Protein AF-A0A1J1LN26-F1 (afdb_monomer_lite)

pLDDT: mean 78.58, std 17.75, range [41.81, 95.06]

Radius of gyration: 18.03 Å; chains: 1; bounding box: 37×66×23 Å

Secondary structure (DSSP, 8-state):
---------------------TT-EEEE-S--TTS----TT-EEEEEEEETTEEEEEE-S--BSBSPPEEEEE-GGGEEE-

Sequence (81 aa):
MKSKINSNYVQLELPLYPKLKRGQKVKITGFDSSGEYNLRGRFGIIFSIADNGIWVRFPGRFLARKVPLILLYSIWELDKT

Foldseek 3Di:
DDDDPPPPPPPPPPPPPPPQDAQAKKAFCDAFPVNPDDRHRHIFGFHDQDPQFTWTWDCDDDDVDNDTDITGHHPVRIHGD

Structure (mmCIF, N/CA/C/O backbone):
data_AF-A0A1J1LN26-F1
#
_entry.id   AF-A0A1J1LN26-F1
#
loop_
_atom_site.group_PDB
_atom_site.id
_atom_site.type_symbol
_atom_site.label_atom_id
_atom_site.label_alt_id
_atom_site.label_comp_id
_atom_site.label_asym_id
_atom_site.label_entity_id
_atom_site.label_seq_id
_atom_site.pdbx_PDB_ins_code
_atom_site.Cartn_x
_atom_site.Cartn_y
_atom_site.Cartn_z
_atom_site.occupancy
_atom_site.B_iso_or_equiv
_atom_site.auth_seq_id
_atom_site.auth_comp_id
_atom_site.auth_asym_id
_atom_site.auth_atom_id
_atom_site.pdbx_PDB_model_num
ATOM 1 N N . MET A 1 1 ? -26.065 -47.830 -6.428 1.00 41.81 1 MET A N 1
ATOM 2 C CA . MET A 1 1 ? -25.326 -47.056 -5.403 1.00 41.81 1 MET A CA 1
ATOM 3 C C . MET A 1 1 ? -24.879 -45.744 -6.032 1.00 41.81 1 MET A C 1
ATOM 5 O O . MET A 1 1 ? -24.181 -45.796 -7.033 1.00 41.81 1 MET A O 1
ATOM 9 N N . LYS A 1 2 ? -25.331 -44.587 -5.532 1.00 42.50 2 LYS A N 1
ATOM 10 C CA . LYS A 1 2 ? -24.842 -43.271 -5.984 1.00 42.50 2 LYS A CA 1
ATOM 11 C C . LYS A 1 2 ? -23.758 -42.821 -5.006 1.00 42.50 2 LYS A C 1
ATOM 13 O O . LYS A 1 2 ? -24.038 -42.758 -3.810 1.00 42.50 2 LYS A O 1
ATOM 18 N N . SER A 1 3 ? -22.538 -42.567 -5.482 1.00 45.25 3 SER A N 1
ATOM 19 C CA . SER A 1 3 ? -21.487 -42.011 -4.629 1.00 45.25 3 SER A CA 1
ATOM 20 C C . SER A 1 3 ? -21.876 -40.582 -4.245 1.00 45.25 3 SER A C 1
ATOM 22 O O . SER A 1 3 ? -22.154 -39.733 -5.091 1.00 45.25 3 SER A O 1
ATOM 24 N N . LYS A 1 4 ? -21.967 -40.326 -2.939 1.00 51.88 4 LYS A N 1
ATOM 25 C CA . LYS A 1 4 ? -22.056 -38.972 -2.393 1.00 51.88 4 LYS A CA 1
ATOM 26 C C . LYS A 1 4 ? -20.665 -38.361 -2.545 1.00 51.88 4 LYS A C 1
ATOM 28 O O . LYS A 1 4 ? -19.769 -38.678 -1.769 1.00 51.88 4 LYS A O 1
ATOM 33 N N . ILE A 1 5 ? -20.469 -37.534 -3.564 1.00 58.28 5 ILE A N 1
ATOM 34 C CA . ILE A 1 5 ? -19.278 -36.690 -3.658 1.00 58.28 5 ILE A CA 1
ATOM 35 C C . ILE A 1 5 ? -19.469 -35.595 -2.604 1.00 58.28 5 ILE A C 1
ATOM 37 O O . ILE A 1 5 ? -20.242 -34.661 -2.801 1.00 58.28 5 ILE A O 1
ATOM 41 N N . ASN A 1 6 ? -18.833 -35.761 -1.443 1.00 49.50 6 ASN A N 1
ATOM 42 C CA . ASN A 1 6 ? -18.691 -34.686 -0.466 1.00 49.50 6 ASN A CA 1
ATOM 43 C C . ASN A 1 6 ? -17.659 -33.709 -1.024 1.00 49.50 6 ASN A C 1
ATOM 45 O O . ASN A 1 6 ? -16.458 -33.845 -0.793 1.00 49.50 6 ASN A O 1
ATOM 49 N N . SER A 1 7 ? -18.134 -32.739 -1.795 1.00 54.62 7 SER A N 1
ATOM 50 C CA . SER A 1 7 ? -17.330 -31.614 -2.247 1.00 54.62 7 SER A CA 1
ATOM 51 C C . SER A 1 7 ? -17.135 -30.653 -1.074 1.00 54.62 7 SER A C 1
ATOM 53 O O . SER A 1 7 ? -17.740 -29.585 -1.019 1.00 54.62 7 SER A O 1
ATOM 55 N N . ASN A 1 8 ? -16.316 -31.054 -0.099 1.00 55.19 8 ASN A N 1
ATOM 56 C CA . ASN A 1 8 ? -15.817 -30.163 0.946 1.00 55.19 8 ASN A CA 1
ATOM 57 C C . ASN A 1 8 ? -14.811 -29.204 0.302 1.00 55.19 8 ASN A C 1
ATOM 59 O O . ASN A 1 8 ? -13.600 -29.333 0.477 1.00 55.19 8 ASN A O 1
ATOM 63 N N . TYR A 1 9 ? -15.314 -28.260 -0.492 1.00 51.44 9 TYR A N 1
ATOM 64 C CA . TYR A 1 9 ? -14.552 -27.079 -0.847 1.00 51.44 9 TYR A CA 1
ATOM 65 C C . TYR A 1 9 ? -14.308 -26.325 0.457 1.00 51.44 9 TYR A C 1
ATOM 67 O O . TYR A 1 9 ? -15.196 -25.656 0.980 1.00 51.44 9 TYR A O 1
ATOM 75 N N . VAL A 1 10 ? -13.109 -26.472 1.016 1.00 48.75 10 VAL A N 1
ATOM 76 C CA . VAL A 1 10 ? -12.618 -25.543 2.027 1.00 48.75 10 VAL A CA 1
ATOM 77 C C . VAL A 1 10 ? -12.409 -24.234 1.281 1.00 48.75 10 VAL A C 1
ATOM 79 O O . VAL A 1 10 ? -11.392 -24.038 0.617 1.00 48.75 10 VAL A O 1
ATOM 82 N N . GLN A 1 11 ? -13.413 -23.357 1.322 1.00 47.91 11 GLN A N 1
ATOM 83 C CA . GLN A 1 11 ? -13.187 -21.947 1.065 1.00 47.91 11 GLN A CA 1
ATOM 84 C C . GLN A 1 11 ? -12.144 -21.537 2.097 1.00 47.91 11 GLN A C 1
ATOM 86 O O . GLN A 1 11 ? -12.438 -21.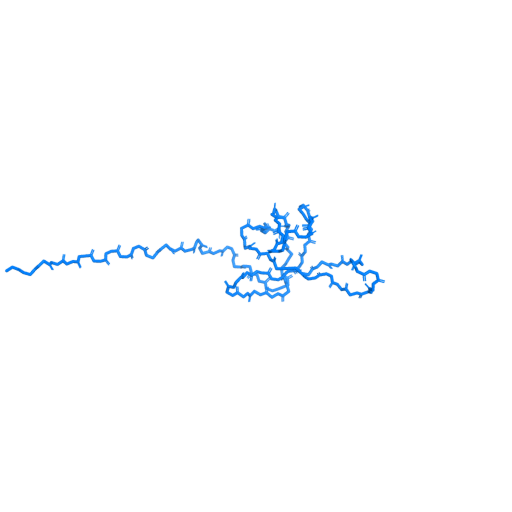494 3.289 1.00 47.91 11 GLN A O 1
ATOM 91 N N . LEU A 1 12 ? -10.902 -21.341 1.648 1.00 43.84 12 LEU A N 1
ATOM 92 C CA . LEU A 1 12 ? -9.896 -20.665 2.446 1.00 43.84 12 LEU A CA 1
ATOM 93 C C . LEU A 1 12 ? -10.539 -19.334 2.819 1.00 43.84 12 LEU A C 1
ATOM 95 O O . LEU A 1 12 ? -10.683 -18.456 1.965 1.00 43.84 12 LEU A O 1
ATOM 99 N N . GLU A 1 13 ? -11.021 -19.223 4.056 1.00 46.81 13 GLU A N 1
ATOM 100 C CA . GLU A 1 13 ? -11.338 -17.941 4.651 1.00 46.81 13 GLU A CA 1
ATOM 101 C C . GLU A 1 13 ? -10.022 -17.178 4.597 1.00 46.81 13 GLU A C 1
ATOM 103 O O . GLU A 1 13 ? -9.137 -17.382 5.428 1.00 46.81 13 GLU A O 1
ATOM 108 N N . LEU A 1 14 ? -9.846 -16.381 3.534 1.00 52.50 14 LEU A N 1
ATOM 109 C CA . LEU A 1 14 ? -8.810 -15.366 3.467 1.00 52.50 14 LEU A CA 1
ATOM 110 C C . LEU A 1 14 ? -8.868 -14.698 4.830 1.00 52.50 14 LEU A C 1
ATOM 112 O O . LEU A 1 14 ? -9.961 -14.220 5.164 1.00 52.50 14 LEU A O 1
ATOM 116 N N . PRO A 1 15 ? -7.786 -14.776 5.633 1.00 51.78 15 PRO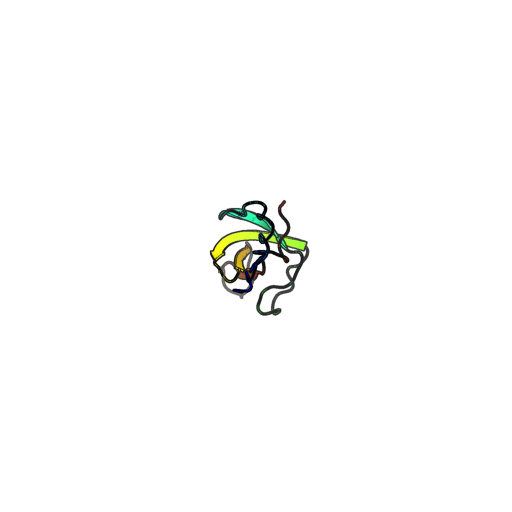 A N 1
ATOM 117 C CA . PRO A 1 15 ? -7.827 -14.417 7.039 1.00 51.78 15 PRO A CA 1
ATOM 118 C C . PRO A 1 15 ? -8.554 -13.098 7.102 1.00 51.78 15 PRO A C 1
ATOM 120 O O . PRO A 1 15 ? -8.122 -12.168 6.422 1.00 51.78 15 PRO A O 1
ATOM 123 N N . LEU A 1 16 ? -9.719 -13.093 7.766 1.00 48.59 16 LEU A N 1
ATOM 124 C CA . LEU A 1 16 ? -10.606 -11.944 7.880 1.00 48.59 16 LEU A CA 1
ATOM 125 C C . LEU A 1 16 ? -9.724 -10.785 8.316 1.00 48.59 16 LEU A C 1
ATOM 127 O O . LEU A 1 16 ? -9.371 -10.676 9.490 1.00 48.59 16 LEU A O 1
ATOM 131 N N . TYR A 1 17 ? -9.264 -10.016 7.326 1.00 53.09 17 TYR A N 1
ATOM 132 C CA . TYR A 1 17 ? -8.127 -9.131 7.496 1.00 53.09 17 TYR A CA 1
ATOM 133 C C . TYR A 1 17 ? -8.447 -8.193 8.654 1.00 53.09 17 TYR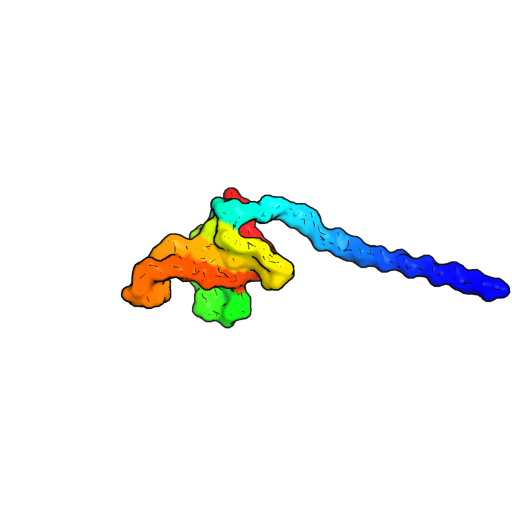 A C 1
ATOM 135 O O . TYR A 1 17 ? -9.627 -7.869 8.857 1.00 53.09 17 TYR A O 1
ATOM 143 N N . PRO A 1 18 ? -7.454 -7.683 9.405 1.00 58.62 18 PRO A N 1
ATOM 144 C CA . PRO A 1 18 ? -7.718 -6.497 10.201 1.00 58.62 18 PRO A CA 1
ATOM 145 C C . PRO A 1 18 ? -8.299 -5.483 9.219 1.00 58.62 18 PRO A C 1
ATOM 147 O O . PRO A 1 18 ? -7.583 -5.093 8.308 1.00 58.62 18 PRO A O 1
ATOM 150 N N . LYS A 1 19 ? -9.604 -5.171 9.327 1.00 74.44 19 LYS A N 1
ATOM 151 C CA . LYS A 1 19 ? -10.368 -4.406 8.328 1.00 74.44 19 LYS A CA 1
ATOM 152 C C . LYS A 1 19 ? -9.615 -3.115 8.037 1.00 74.44 19 LYS A C 1
ATOM 154 O O . LYS A 1 19 ? -9.785 -2.140 8.771 1.00 74.44 19 LYS A O 1
ATOM 159 N N . LEU A 1 20 ? -8.744 -3.138 7.033 1.00 83.94 20 LEU A N 1
ATOM 160 C CA . LEU A 1 20 ? -7.987 -1.981 6.617 1.00 83.94 20 LEU A CA 1
ATOM 161 C C . LEU A 1 20 ? -9.019 -1.017 6.059 1.00 83.94 20 LEU A C 1
ATOM 163 O O . LEU A 1 20 ? -9.957 -1.418 5.368 1.00 83.94 20 LEU A O 1
ATOM 167 N N . LYS A 1 21 ? -8.909 0.249 6.440 1.00 89.88 21 LYS A N 1
ATOM 168 C CA . LYS A 1 21 ? -9.867 1.272 6.028 1.00 89.88 21 LYS A CA 1
ATOM 169 C C . LYS A 1 21 ? -9.153 2.358 5.260 1.00 89.88 21 LYS A C 1
ATOM 171 O O . LYS A 1 21 ? -8.010 2.708 5.550 1.00 89.88 21 LYS A O 1
ATOM 176 N N . ARG A 1 22 ? -9.867 2.952 4.311 1.00 91.75 22 ARG A N 1
ATOM 177 C CA . ARG A 1 22 ? -9.443 4.204 3.693 1.00 91.75 22 ARG A CA 1
ATOM 178 C C . ARG A 1 22 ? -9.132 5.244 4.775 1.00 91.75 22 ARG A C 1
ATOM 180 O O . ARG A 1 22 ? -9.866 5.368 5.750 1.00 91.75 22 ARG A O 1
ATOM 187 N N . GLY A 1 23 ? -8.035 5.972 4.598 1.00 92.19 23 GLY A N 1
ATOM 188 C CA . GLY A 1 23 ? -7.526 6.959 5.550 1.00 92.19 23 GLY A CA 1
ATOM 189 C C . GLY A 1 23 ? -6.661 6.378 6.669 1.00 92.19 23 GLY A C 1
ATOM 190 O O . GLY A 1 23 ? -6.038 7.143 7.400 1.00 92.19 23 GLY A O 1
ATOM 191 N N . GLN A 1 24 ? -6.571 5.054 6.802 1.00 92.94 24 GLN A N 1
ATOM 192 C CA . GLN A 1 24 ? -5.736 4.433 7.822 1.00 92.94 24 GLN A CA 1
ATOM 193 C C . GLN A 1 24 ? -4.248 4.587 7.485 1.00 92.94 24 GLN A C 1
ATOM 195 O O . GLN A 1 24 ? -3.840 4.452 6.329 1.00 92.94 24 GLN A O 1
ATOM 200 N N . LYS A 1 25 ? -3.437 4.851 8.512 1.00 95.00 25 LYS A N 1
ATOM 201 C CA . LYS A 1 25 ? -1.979 4.840 8.410 1.00 95.00 25 LYS A CA 1
ATOM 202 C C . LYS A 1 25 ? -1.477 3.395 8.433 1.00 95.00 25 LYS A C 1
ATOM 204 O O . LYS A 1 25 ? -1.913 2.600 9.261 1.00 95.00 25 LYS A O 1
ATOM 209 N N . VAL A 1 26 ? -0.571 3.071 7.523 1.00 93.69 26 VAL A N 1
ATOM 210 C CA . VAL A 1 26 ? 0.050 1.745 7.415 1.00 93.69 26 VAL A CA 1
ATOM 211 C C . VAL A 1 26 ? 1.553 1.889 7.245 1.00 93.69 26 VAL A C 1
ATOM 213 O O . VAL A 1 26 ? 2.025 2.875 6.667 1.00 93.69 26 VAL A O 1
ATOM 216 N N . LYS A 1 27 ? 2.303 0.914 7.753 1.00 94.75 27 LYS A N 1
ATOM 217 C CA . LYS A 1 27 ? 3.740 0.784 7.519 1.00 94.75 27 LYS A CA 1
ATOM 218 C C . LYS A 1 27 ? 3.970 -0.187 6.369 1.00 94.75 27 LYS A C 1
ATOM 220 O O . LYS A 1 27 ? 3.354 -1.243 6.318 1.00 94.75 27 LYS A O 1
ATOM 225 N N . ILE A 1 28 ? 4.866 0.164 5.459 1.00 94.81 28 ILE A N 1
ATOM 226 C CA . ILE A 1 28 ? 5.220 -0.693 4.329 1.00 94.81 28 ILE A CA 1
ATOM 227 C C . ILE A 1 28 ? 6.239 -1.734 4.786 1.00 94.81 28 ILE A C 1
ATOM 229 O O . ILE A 1 28 ? 7.268 -1.381 5.368 1.00 94.81 28 ILE A O 1
ATOM 233 N N . THR A 1 29 ? 5.976 -3.005 4.511 1.00 93.81 29 THR A N 1
ATOM 234 C CA . THR A 1 29 ? 6.868 -4.132 4.824 1.00 93.81 29 THR A CA 1
ATOM 235 C C . THR A 1 29 ? 7.440 -4.789 3.568 1.00 93.81 29 THR A C 1
ATOM 237 O O . THR A 1 29 ? 8.554 -5.311 3.624 1.00 93.81 29 THR A O 1
ATOM 240 N N . GLY A 1 30 ? 6.731 -4.708 2.438 1.00 92.06 30 GLY A N 1
ATOM 241 C CA . GLY A 1 30 ? 7.128 -5.294 1.152 1.00 92.06 30 GLY A CA 1
ATOM 242 C C . GLY A 1 30 ? 7.416 -4.269 0.054 1.00 92.06 30 GLY A C 1
ATOM 243 O O . GLY A 1 30 ? 7.822 -3.139 0.335 1.00 92.06 30 GLY A O 1
ATOM 244 N N . PHE A 1 31 ? 7.285 -4.690 -1.202 1.00 92.44 31 PHE A N 1
ATOM 245 C CA . PHE A 1 31 ? 7.465 -3.820 -2.366 1.00 92.44 31 PHE A CA 1
ATOM 246 C C . PHE A 1 31 ? 6.114 -3.346 -2.889 1.00 92.44 31 PHE A C 1
ATOM 248 O O . PHE A 1 31 ? 5.081 -3.872 -2.511 1.00 92.44 31 PHE A O 1
ATOM 255 N N . ASP A 1 32 ? 6.096 -2.306 -3.712 1.00 91.88 32 ASP A N 1
ATOM 256 C CA . ASP A 1 32 ? 4.881 -2.007 -4.459 1.00 91.88 32 ASP A CA 1
ATOM 257 C C . ASP A 1 32 ? 4.735 -2.972 -5.652 1.00 91.88 32 ASP A C 1
ATOM 259 O O . ASP A 1 32 ? 5.683 -3.657 -6.035 1.00 91.88 32 ASP A O 1
ATOM 263 N N . SER A 1 33 ? 3.557 -2.993 -6.276 1.00 89.06 33 SER A N 1
ATOM 264 C CA . SER A 1 33 ? 3.233 -3.887 -7.399 1.00 89.06 33 SER A CA 1
ATOM 265 C C . SER A 1 33 ? 4.175 -3.784 -8.608 1.00 89.06 33 SER A C 1
ATOM 267 O O . SER A 1 33 ? 4.278 -4.744 -9.368 1.00 89.06 33 SER A O 1
ATOM 269 N N . SER A 1 34 ? 4.854 -2.647 -8.799 1.00 89.31 34 SER A N 1
ATOM 270 C CA . SER A 1 34 ? 5.846 -2.459 -9.865 1.00 89.31 34 SER A CA 1
ATOM 271 C C . SER A 1 34 ? 7.269 -2.829 -9.434 1.00 89.31 34 SER A C 1
ATOM 273 O O . SER A 1 34 ? 8.130 -3.039 -10.284 1.00 89.31 34 SER A O 1
ATOM 275 N N . GLY A 1 35 ? 7.534 -2.887 -8.124 1.00 86.88 35 GLY A N 1
ATOM 276 C CA . GLY A 1 35 ? 8.876 -3.033 -7.560 1.00 86.88 35 GLY A CA 1
ATOM 277 C C . GLY A 1 35 ? 9.801 -1.832 -7.798 1.00 86.88 35 GLY A C 1
ATOM 278 O O . GLY A 1 35 ? 10.969 -1.887 -7.416 1.00 86.88 35 GLY A O 1
ATOM 279 N N . GLU A 1 36 ? 9.308 -0.755 -8.416 1.00 87.81 36 GLU A N 1
ATOM 280 C CA . GLU A 1 36 ? 10.095 0.423 -8.786 1.00 87.81 36 GLU A CA 1
ATOM 281 C C . GLU A 1 36 ? 10.499 1.246 -7.552 1.00 87.81 36 GLU A C 1
ATOM 283 O O . GLU A 1 36 ? 11.592 1.817 -7.507 1.00 87.81 36 GLU A O 1
ATOM 288 N N . TYR A 1 37 ? 9.654 1.276 -6.513 1.00 86.62 37 TYR A N 1
ATOM 289 C CA . TYR A 1 37 ? 9.869 2.105 -5.330 1.00 86.62 37 TYR A CA 1
ATOM 290 C C . TYR A 1 37 ? 10.106 1.253 -4.082 1.00 86.62 37 TYR A C 1
ATOM 292 O O . TYR A 1 37 ? 9.215 0.600 -3.539 1.00 86.62 37 TYR A O 1
ATOM 300 N N . ASN A 1 38 ? 11.310 1.346 -3.515 1.00 89.19 38 ASN A N 1
ATOM 301 C CA . ASN A 1 38 ? 11.598 0.739 -2.218 1.00 89.19 38 ASN A CA 1
ATOM 302 C C . ASN A 1 38 ? 11.208 1.681 -1.066 1.00 89.19 38 ASN A C 1
ATOM 304 O O . ASN A 1 38 ? 12.014 2.488 -0.597 1.00 89.19 38 ASN A O 1
ATOM 308 N N . LEU A 1 39 ? 9.961 1.568 -0.601 1.00 90.81 39 LEU A N 1
ATOM 309 C CA . LEU A 1 39 ? 9.440 2.330 0.542 1.00 90.81 39 LEU A CA 1
ATOM 310 C C . LEU A 1 39 ? 9.308 1.495 1.823 1.00 90.81 39 LEU A C 1
ATOM 312 O O . LEU A 1 39 ? 8.613 1.911 2.750 1.00 90.81 39 LEU A O 1
ATOM 316 N N . ARG A 1 40 ? 9.985 0.346 1.926 1.00 93.88 40 ARG A N 1
ATOM 317 C CA . ARG A 1 40 ? 9.958 -0.478 3.144 1.00 93.88 40 ARG A CA 1
ATOM 318 C C . ARG A 1 40 ? 10.342 0.325 4.383 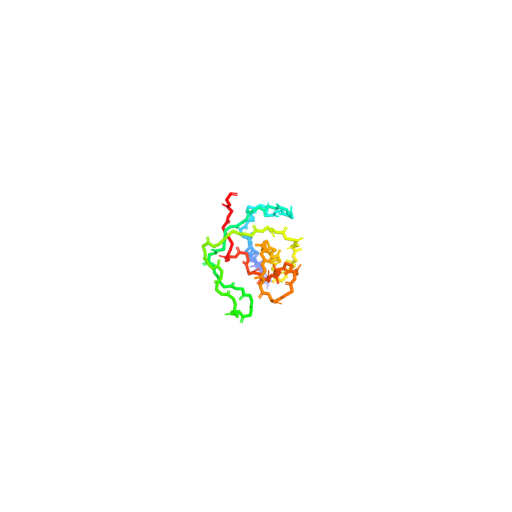1.00 93.88 40 ARG A C 1
ATOM 320 O O . ARG A 1 40 ? 11.247 1.157 4.370 1.00 93.88 40 ARG A O 1
ATOM 327 N N . GLY A 1 41 ? 9.624 0.084 5.472 1.00 92.94 41 GLY A N 1
ATOM 328 C CA . GLY A 1 41 ? 9.764 0.806 6.732 1.00 92.94 41 GLY A CA 1
ATOM 329 C C . GLY A 1 41 ? 9.140 2.206 6.741 1.00 92.94 41 GLY A C 1
ATOM 330 O O . GLY A 1 41 ? 9.001 2.783 7.820 1.00 92.94 41 GLY A O 1
ATOM 331 N N . ARG A 1 42 ? 8.731 2.755 5.587 1.00 92.75 42 ARG A N 1
ATOM 332 C CA . ARG A 1 42 ? 8.012 4.034 5.519 1.00 92.75 42 ARG A CA 1
ATOM 333 C C . ARG A 1 42 ? 6.552 3.854 5.904 1.00 92.75 42 ARG A C 1
ATOM 335 O O . ARG A 1 42 ? 5.995 2.763 5.855 1.00 92.75 42 ARG A O 1
ATOM 342 N N . PHE A 1 43 ? 5.933 4.973 6.256 1.00 93.81 43 PHE A N 1
ATOM 343 C CA . PHE A 1 43 ? 4.508 5.046 6.526 1.00 93.81 43 PHE A CA 1
ATOM 344 C C . PHE A 1 43 ? 3.784 5.724 5.372 1.00 93.81 43 PHE A C 1
ATOM 346 O O . PHE A 1 43 ? 4.249 6.741 4.853 1.00 93.81 43 PHE A O 1
ATOM 353 N N . GLY A 1 44 ? 2.620 5.192 5.030 1.00 93.81 44 GLY A N 1
ATOM 354 C CA . GLY A 1 44 ? 1.700 5.779 4.071 1.00 93.81 44 GLY A CA 1
ATOM 355 C C . GLY A 1 44 ? 0.276 5.800 4.612 1.00 93.81 44 GLY A C 1
ATOM 356 O O . GLY A 1 44 ? -0.000 5.339 5.722 1.00 93.81 44 GLY A O 1
ATOM 357 N N . ILE A 1 45 ? -0.630 6.377 3.830 1.00 95.06 45 ILE A N 1
ATOM 358 C CA . ILE A 1 45 ? -2.056 6.447 4.150 1.00 95.06 45 ILE A CA 1
ATOM 359 C C . ILE A 1 45 ? -2.820 5.688 3.076 1.00 95.06 45 ILE A C 1
ATOM 361 O O . ILE A 1 45 ? -2.651 5.975 1.891 1.00 95.06 45 ILE A O 1
ATOM 365 N N . ILE A 1 46 ? -3.696 4.768 3.475 1.00 94.62 46 ILE A N 1
ATOM 366 C CA . ILE A 1 46 ? -4.567 4.059 2.537 1.00 94.62 46 ILE A CA 1
ATOM 367 C C . ILE A 1 46 ? -5.462 5.072 1.820 1.00 94.62 46 ILE A C 1
ATOM 369 O O . ILE A 1 46 ? -6.308 5.730 2.427 1.00 94.62 46 ILE A O 1
ATOM 373 N N . PHE A 1 47 ? -5.281 5.191 0.513 1.00 94.25 47 PHE A N 1
ATOM 374 C CA . PHE A 1 47 ? -6.071 6.052 -0.352 1.00 94.25 47 PHE A CA 1
ATOM 375 C C . PHE A 1 47 ? -7.307 5.335 -0.895 1.00 94.25 47 PHE A C 1
ATOM 377 O O . PHE A 1 47 ? -8.383 5.935 -0.919 1.00 94.25 47 PHE A O 1
ATOM 384 N N . SER A 1 48 ? -7.157 4.072 -1.297 1.00 93.00 48 SER A N 1
ATOM 385 C CA . SER A 1 48 ? -8.235 3.232 -1.821 1.00 93.00 48 SER A CA 1
ATOM 386 C C . SER A 1 48 ? -7.944 1.753 -1.566 1.00 93.00 48 SER A C 1
ATOM 388 O O . SER A 1 48 ? -6.786 1.366 -1.415 1.00 93.00 48 SER A O 1
ATOM 390 N N . ILE A 1 49 ? -8.996 0.941 -1.523 1.00 90.75 49 ILE A N 1
ATOM 391 C CA . ILE A 1 49 ? -8.934 -0.516 -1.377 1.00 90.75 49 ILE A CA 1
ATOM 392 C C . ILE A 1 49 ? -9.727 -1.101 -2.541 1.00 90.75 49 ILE A C 1
ATOM 394 O O . ILE A 1 49 ? -10.872 -0.703 -2.757 1.00 90.75 49 ILE A O 1
ATOM 398 N N . ALA A 1 50 ? -9.105 -2.007 -3.283 1.00 86.88 50 ALA A N 1
ATOM 399 C CA . ALA A 1 50 ? -9.686 -2.701 -4.420 1.00 86.88 50 ALA A CA 1
ATOM 400 C C . ALA A 1 50 ? -9.472 -4.214 -4.272 1.00 86.88 50 ALA A C 1
ATOM 402 O O . ALA A 1 50 ? -8.771 -4.678 -3.371 1.00 86.88 50 ALA A O 1
ATOM 403 N N . ASP A 1 51 ? -10.091 -4.982 -5.159 1.00 83.06 51 ASP A N 1
ATOM 404 C CA . ASP A 1 51 ? -9.922 -6.433 -5.266 1.00 83.06 51 ASP A CA 1
ATOM 405 C C . ASP A 1 51 ? -8.471 -6.842 -5.563 1.00 83.06 51 ASP A C 1
ATOM 407 O O . ASP A 1 51 ? -7.992 -7.854 -5.056 1.00 83.06 51 ASP A O 1
ATOM 411 N N . ASN A 1 52 ? -7.756 -6.025 -6.335 1.00 83.00 52 ASN A N 1
ATOM 412 C CA . ASN A 1 52 ? -6.377 -6.269 -6.743 1.00 83.00 52 ASN A CA 1
ATOM 413 C C . ASN A 1 52 ? -5.310 -5.698 -5.790 1.00 83.00 52 ASN A C 1
ATOM 415 O O . ASN A 1 52 ? -4.119 -5.846 -6.065 1.00 83.00 52 ASN A O 1
ATOM 419 N N . GLY A 1 53 ? -5.701 -5.056 -4.684 1.00 90.50 53 GLY A N 1
ATOM 420 C CA . GLY A 1 53 ? -4.767 -4.568 -3.669 1.00 90.50 53 GLY A CA 1
ATOM 421 C C . GLY A 1 53 ? -5.164 -3.241 -3.027 1.00 90.50 53 GLY A C 1
ATOM 422 O O . GLY A 1 53 ? -6.316 -2.800 -3.058 1.00 90.50 53 GLY A O 1
ATOM 423 N N . ILE A 1 54 ? -4.185 -2.598 -2.393 1.00 93.38 54 ILE A N 1
ATOM 424 C CA . ILE A 1 54 ? -4.382 -1.385 -1.599 1.00 93.38 54 ILE A CA 1
ATOM 425 C C . ILE A 1 54 ? -3.515 -0.260 -2.143 1.00 93.38 54 ILE A C 1
ATOM 427 O O . ILE A 1 54 ? -2.288 -0.331 -2.150 1.00 93.38 54 ILE A O 1
ATOM 431 N N . TRP A 1 55 ? -4.167 0.825 -2.546 1.00 94.69 55 TRP A N 1
ATOM 432 C CA . TRP A 1 55 ? -3.491 2.036 -2.980 1.00 94.69 55 TRP A CA 1
ATOM 433 C C . TRP A 1 55 ? -3.087 2.857 -1.763 1.00 94.69 55 TRP A C 1
ATOM 435 O O . TRP A 1 55 ? -3.941 3.313 -0.997 1.00 94.69 55 TRP A O 1
ATOM 445 N N . VAL A 1 56 ? -1.789 3.084 -1.599 1.00 94.94 56 VAL A N 1
ATOM 446 C CA . VAL A 1 56 ? -1.213 3.834 -0.485 1.00 94.94 56 VAL A CA 1
ATOM 447 C C . VAL A 1 56 ? -0.625 5.141 -0.999 1.00 94.94 56 VAL A C 1
ATOM 449 O O . VAL A 1 56 ? 0.205 5.163 -1.905 1.00 94.94 56 VAL A O 1
ATOM 452 N N . ARG A 1 57 ? -1.063 6.251 -0.402 1.00 94.62 57 ARG A N 1
ATOM 453 C CA . ARG A 1 57 ? -0.560 7.598 -0.669 1.00 94.62 57 ARG A CA 1
ATOM 454 C C . ARG A 1 57 ? 0.558 7.944 0.305 1.00 94.62 57 ARG A C 1
ATOM 456 O O . ARG A 1 57 ? 0.361 7.887 1.522 1.00 94.62 57 ARG A O 1
ATOM 463 N N . PHE A 1 58 ? 1.676 8.417 -0.229 1.00 91.62 58 PHE A N 1
ATOM 464 C CA . PHE A 1 58 ? 2.809 8.909 0.543 1.00 91.62 58 PHE A CA 1
ATOM 465 C C . PHE A 1 58 ? 2.895 10.435 0.438 1.00 91.62 58 PHE A C 1
ATOM 467 O O . PHE A 1 58 ? 2.981 10.980 -0.667 1.00 91.62 58 PHE A O 1
ATOM 474 N N . PRO A 1 59 ? 2.864 11.158 1.570 1.00 80.00 59 PRO A N 1
ATOM 475 C CA . PRO A 1 59 ? 3.133 12.587 1.565 1.00 80.00 59 PRO A CA 1
ATOM 476 C C . PRO A 1 59 ? 4.620 12.829 1.261 1.00 80.00 59 PRO A C 1
ATOM 478 O O . PRO A 1 59 ? 5.492 12.259 1.910 1.00 80.00 59 PRO A O 1
ATOM 481 N N . GLY A 1 60 ? 4.918 13.666 0.266 1.00 72.56 60 GLY A N 1
ATOM 482 C CA . GLY A 1 60 ? 6.290 13.998 -0.128 1.00 72.56 60 GLY A CA 1
ATOM 483 C C . GLY A 1 60 ? 6.394 14.417 -1.594 1.00 72.56 60 GLY A C 1
ATOM 484 O O . GLY A 1 60 ? 5.408 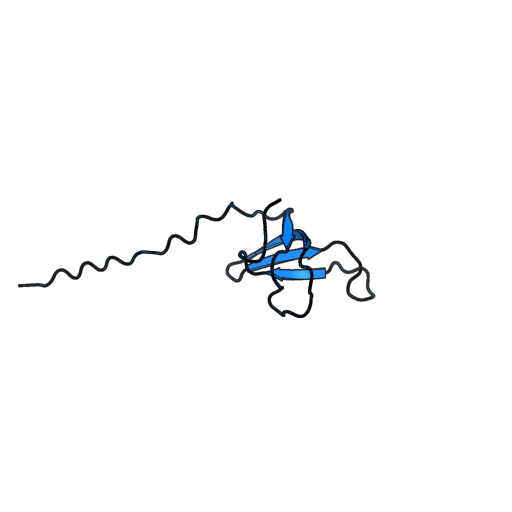14.383 -2.330 1.00 72.56 60 GLY A O 1
ATOM 485 N N . ARG A 1 61 ? 7.589 14.844 -2.018 1.00 65.75 61 ARG A N 1
ATOM 486 C CA . ARG A 1 61 ? 7.896 15.143 -3.425 1.00 65.75 61 ARG A CA 1
ATOM 487 C C . ARG A 1 61 ? 8.648 13.959 -4.017 1.00 65.75 61 ARG A C 1
ATOM 489 O O . ARG A 1 61 ? 9.824 13.795 -3.722 1.00 65.75 61 ARG A O 1
ATOM 496 N N . PHE A 1 62 ? 7.976 13.160 -4.837 1.00 67.75 62 PHE A N 1
ATOM 497 C CA . PHE A 1 62 ? 8.561 11.933 -5.389 1.00 67.75 62 PHE A CA 1
ATOM 498 C C . PHE A 1 62 ? 8.831 11.997 -6.898 1.00 67.75 62 PHE A C 1
ATOM 500 O O . PHE A 1 62 ? 9.509 11.128 -7.420 1.00 67.75 62 PHE A O 1
ATOM 507 N N . LEU A 1 63 ? 8.357 13.035 -7.601 1.00 60.28 63 LEU A N 1
ATOM 508 C CA . LEU A 1 63 ? 8.459 13.128 -9.065 1.00 60.28 63 LEU A CA 1
ATOM 509 C C . LEU A 1 63 ? 8.688 14.565 -9.558 1.00 60.28 63 LEU A C 1
ATOM 511 O O . LEU A 1 63 ? 7.923 15.031 -10.391 1.00 60.28 63 LEU A O 1
ATOM 515 N N . ALA A 1 64 ? 9.660 15.311 -9.008 1.00 63.53 64 ALA A N 1
ATOM 516 C CA . ALA A 1 64 ? 10.016 16.714 -9.356 1.00 63.53 64 ALA A CA 1
ATOM 517 C C . ALA A 1 64 ? 8.871 17.773 -9.341 1.00 63.53 64 ALA A C 1
ATOM 519 O O . ALA A 1 64 ? 9.112 18.977 -9.314 1.00 63.53 64 ALA A O 1
ATOM 520 N N . ARG A 1 65 ? 7.616 17.336 -9.279 1.00 53.62 65 ARG A N 1
ATOM 521 C CA . ARG A 1 65 ? 6.350 18.049 -9.212 1.00 53.62 65 ARG A CA 1
ATOM 522 C C . ARG A 1 65 ? 5.737 17.757 -7.843 1.00 53.62 65 ARG A C 1
ATOM 524 O O . ARG A 1 65 ? 5.979 16.711 -7.241 1.00 53.62 65 ARG A O 1
ATOM 531 N N . LYS A 1 66 ? 4.929 18.689 -7.334 1.00 64.56 66 LYS A N 1
ATOM 532 C CA . LYS A 1 66 ? 4.244 18.598 -6.028 1.00 64.56 66 LYS A CA 1
ATOM 533 C C . LYS A 1 66 ? 3.046 17.626 -6.049 1.00 64.56 66 LYS A C 1
ATOM 535 O O . LYS A 1 66 ? 1.989 17.953 -5.521 1.00 64.56 66 LYS A O 1
ATOM 540 N N . VAL A 1 67 ? 3.177 16.465 -6.686 1.00 68.19 67 VAL A N 1
ATOM 541 C CA . VAL A 1 67 ? 2.114 15.451 -6.722 1.00 68.19 67 VAL A CA 1
ATOM 542 C C . VAL A 1 67 ? 2.457 14.359 -5.704 1.00 68.19 67 VAL A C 1
ATOM 544 O O . VAL A 1 67 ? 3.607 13.912 -5.681 1.00 68.19 67 VAL A O 1
ATOM 547 N N . PRO A 1 68 ? 1.516 13.955 -4.831 1.00 76.38 68 PRO A N 1
ATOM 548 C CA . PRO A 1 68 ? 1.755 12.866 -3.894 1.00 76.38 68 PRO A CA 1
ATOM 549 C C . PRO A 1 68 ? 1.962 11.551 -4.651 1.00 76.38 68 PRO A C 1
ATOM 551 O O . PRO A 1 68 ? 1.220 11.250 -5.585 1.00 76.38 68 PRO A O 1
ATOM 554 N N . LEU A 1 69 ? 2.947 10.762 -4.222 1.00 89.94 69 LEU A N 1
ATOM 555 C CA . LEU A 1 69 ? 3.174 9.425 -4.762 1.00 89.94 69 LEU A CA 1
ATOM 556 C C . LEU A 1 69 ? 2.075 8.493 -4.269 1.00 89.94 69 LEU A C 1
ATOM 558 O O . LEU A 1 69 ? 1.783 8.451 -3.070 1.00 89.94 69 LEU A O 1
ATOM 562 N N . ILE A 1 70 ? 1.468 7.758 -5.190 1.00 92.94 70 ILE A N 1
ATOM 563 C CA . ILE A 1 70 ? 0.451 6.758 -4.889 1.00 92.94 70 ILE A CA 1
ATOM 564 C C . ILE A 1 70 ? 0.908 5.458 -5.531 1.00 92.94 70 ILE A C 1
ATOM 566 O O . ILE A 1 70 ? 1.154 5.424 -6.732 1.00 92.94 70 ILE A O 1
ATOM 570 N N . LEU A 1 71 ? 1.028 4.413 -4.721 1.00 94.44 71 LEU A N 1
ATOM 571 C CA . LEU A 1 71 ? 1.504 3.103 -5.152 1.00 94.44 71 LEU A CA 1
ATOM 572 C C . LEU A 1 71 ? 0.532 2.022 -4.696 1.00 94.44 71 LEU A C 1
ATOM 574 O O . LEU A 1 71 ? -0.086 2.145 -3.635 1.00 94.44 71 LEU A O 1
ATOM 578 N N . LEU A 1 72 ? 0.403 0.976 -5.502 1.00 94.62 72 LEU A N 1
ATOM 579 C CA . LEU A 1 72 ? -0.414 -0.192 -5.202 1.00 94.62 72 LEU A CA 1
ATOM 580 C C . LEU A 1 72 ? 0.437 -1.234 -4.475 1.00 94.62 72 LEU A C 1
ATOM 582 O O . LEU A 1 72 ? 1.506 -1.593 -4.957 1.00 94.62 72 LEU A O 1
ATOM 586 N N . TYR A 1 73 ? -0.053 -1.720 -3.341 1.00 93.12 73 TYR A N 1
ATOM 587 C CA . TYR A 1 73 ? 0.575 -2.779 -2.555 1.00 93.12 73 TYR A CA 1
ATOM 588 C C . TYR A 1 73 ? -0.352 -3.977 -2.437 1.00 93.12 73 TYR A C 1
ATOM 590 O O . TYR A 1 73 ? -1.577 -3.823 -2.334 1.00 93.12 73 TYR A O 1
ATOM 598 N N . SER A 1 74 ? 0.242 -5.167 -2.360 1.00 89.81 74 SER A N 1
ATOM 599 C CA . SER A 1 74 ? -0.469 -6.300 -1.793 1.00 89.81 74 SER A CA 1
ATOM 600 C C . SER A 1 74 ? -0.695 -6.059 -0.304 1.00 89.81 74 SER A C 1
ATOM 602 O O . SER A 1 74 ? 0.101 -5.434 0.394 1.00 89.81 74 SER A O 1
ATOM 604 N N . ILE A 1 75 ? -1.794 -6.578 0.216 1.00 87.12 75 ILE A N 1
ATOM 605 C CA . ILE A 1 75 ? -2.135 -6.438 1.630 1.00 87.12 75 ILE A CA 1
ATOM 606 C C . ILE A 1 75 ? -1.121 -7.123 2.564 1.00 87.12 75 ILE A C 1
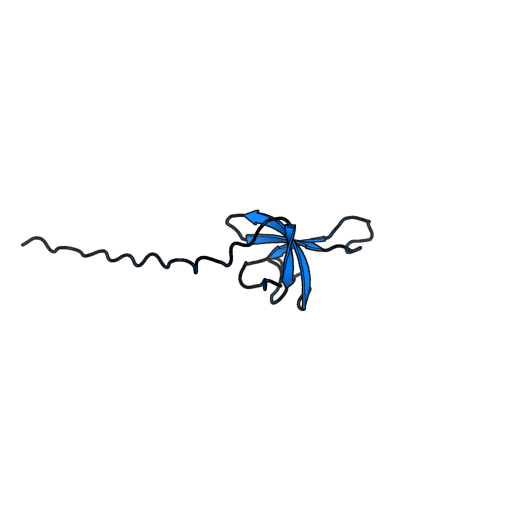ATOM 608 O O . ILE A 1 75 ? -0.946 -6.682 3.694 1.00 87.12 75 ILE A O 1
ATOM 612 N N . TRP A 1 76 ? -0.394 -8.135 2.078 1.00 89.31 76 TRP A N 1
ATOM 613 C CA . TRP A 1 76 ? 0.701 -8.795 2.805 1.00 89.31 76 TRP A CA 1
ATOM 614 C C . TRP A 1 76 ? 1.937 -7.905 2.991 1.00 89.31 76 TRP A C 1
ATOM 616 O O . TRP A 1 76 ? 2.802 -8.195 3.814 1.00 89.31 76 TRP A O 1
ATOM 626 N N . GLU A 1 77 ? 2.023 -6.823 2.223 1.00 90.62 77 GLU A N 1
ATOM 627 C CA . GLU A 1 77 ? 3.149 -5.889 2.209 1.00 90.62 77 GLU A CA 1
ATOM 628 C C . GLU A 1 77 ? 2.873 -4.645 3.062 1.00 90.62 77 GLU A C 1
ATOM 630 O O . GLU A 1 77 ? 3.651 -3.684 3.040 1.00 90.62 77 GLU A O 1
ATOM 635 N N . LEU A 1 78 ? 1.767 -4.666 3.815 1.00 89.00 78 LEU A N 1
ATOM 636 C CA . LEU A 1 78 ? 1.310 -3.597 4.689 1.00 89.00 78 LEU A CA 1
ATOM 637 C C . LEU A 1 78 ? 1.127 -4.118 6.112 1.00 89.00 78 LEU A C 1
ATOM 639 O O . LEU A 1 78 ? 0.421 -5.093 6.351 1.00 89.00 78 LEU A O 1
ATOM 643 N N . ASP A 1 79 ? 1.703 -3.401 7.067 1.00 89.38 79 ASP A N 1
ATOM 644 C CA . ASP A 1 79 ? 1.491 -3.629 8.489 1.00 89.38 79 ASP A CA 1
ATOM 645 C C . ASP A 1 79 ? 0.635 -2.507 9.085 1.00 89.38 79 ASP A C 1
ATOM 647 O O . ASP A 1 79 ? 0.799 -1.316 8.774 1.00 89.38 79 ASP A O 1
ATOM 651 N N . LYS A 1 80 ? -0.318 -2.894 9.934 1.00 78.56 80 LYS A N 1
ATOM 652 C CA . LYS A 1 80 ? -1.202 -1.950 10.611 1.00 78.56 80 LYS A CA 1
ATOM 653 C C . LYS A 1 80 ? -0.455 -1.364 11.802 1.00 78.56 80 LYS A C 1
ATOM 655 O O . LYS A 1 80 ? -0.060 -2.083 12.709 1.00 78.56 80 LYS A O 1
ATOM 660 N N . THR A 1 81 ? -0.358 -0.042 11.823 1.00 70.25 81 THR A N 1
ATOM 661 C CA . THR A 1 81 ? 0.164 0.721 12.964 1.00 70.25 81 THR A CA 1
ATOM 662 C C . THR A 1 81 ? -0.904 1.533 13.654 1.00 70.25 81 THR A C 1
ATOM 664 O O . THR A 1 81 ? -1.862 1.935 12.952 1.00 70.25 81 THR A O 1
#

Organism: NCBI:txid671072